Protein AF-A0A2V9QIX6-F1 (afdb_monomer)

Foldseek 3Di:
DDDDDPDDPPDDPDDDDPDDDDDDDDDDDDDDQPPCPQQKFFADLLLHGDPCPDPDRQWIDHPNDIDGPQFWLDDPDPPDDDDPDPVSGVVSRVVSVVSSVVSNVDD

pLDDT: mean 73.87, std 19.23, range [36.22, 95.75]

Nearest PDB structures (foldseek):
  3m4s-assembly2_D  TM=7.366E-01  e=1.145E-01  Entamoeba histolytica HM-1:IMSS
  3mqw-assembly2_F  TM=7.071E-01  e=1.305E-01  Entamoeba histolytica
  3v4d-assembly2_D  TM=7.814E-01  e=1.929E-01  Escherichia coli O6
  1xrg-assembly1_A  TM=7.224E-01  e=3.249E-01  Acetivibrio thermocellus
  6tcd-assembly2_E  TM=7.754E-01  e=4.500E-01  Salmo salar

Radius of gyration: 21.96 Å; Cα contacts (8 Å, |Δi|>4): 95; chains: 1; bounding box: 52×38×58 Å

Solvent-accessible surfa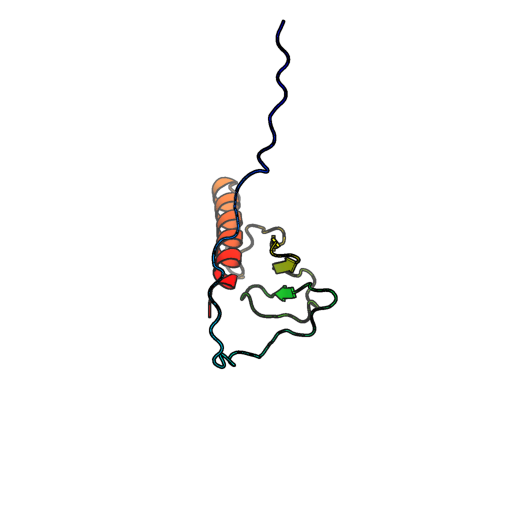ce area (backbone atoms only — not comparable to full-atom values): 7312 Å² total; per-residue (Å²): 134,84,89,82,80,87,72,85,87,83,78,86,85,77,90,83,82,94,73,92,78,91,80,82,84,86,85,79,82,87,88,73,78,71,79,52,68,88,58,42,43,44,20,38,80,70,44,44,74,44,93,60,82,56,98,68,60,44,29,37,40,44,94,92,41,79,47,71,51,93,61,62,58,73,69,95,51,97,82,66,80,77,69,91,46,69,67,61,31,51,49,40,21,52,48,50,51,50,50,50,59,48,23,70,72,63,129

Mean predicted aligned error: 16.0 Å

Secondary structure (DSSP, 8-state):
------------------------------------BTTEEEE-TTSSB----SSS--EEEETTEEEEPPPPS--S-TTPPPP-SHHHHHHHHHHHHHHHHHHTT--

Sequence (107 aa):
MSFTTRRSFASRIVCLFTGMGAASLFSGSAHAATKEQGGVRKLGYDGKPTDGTGFITPLIIHKGVIYIAGQGAHSRSPQEQFPNDVETHTTKVLDNVKDLSRSLNKD

Structure (mmCIF, N/CA/C/O backbone):
data_AF-A0A2V9QIX6-F1
#
_entry.id   AF-A0A2V9QIX6-F1
#
loop_
_atom_site.group_PDB
_atom_site.id
_atom_site.type_symbol
_atom_site.label_atom_id
_atom_site.label_alt_id
_atom_site.label_comp_id
_atom_site.label_asym_id
_atom_site.label_entity_id
_atom_site.label_seq_id
_atom_site.pdbx_PDB_ins_code
_atom_site.Cartn_x
_atom_site.Cartn_y
_atom_site.Cartn_z
_atom_site.occupancy
_atom_site.B_iso_or_equiv
_atom_site.auth_seq_id
_atom_site.auth_comp_id
_atom_site.auth_asym_id
_atom_site.auth_atom_id
_atom_site.pdbx_PDB_model_num
ATOM 1 N N . MET A 1 1 ? 28.599 -12.618 33.927 1.00 36.22 1 MET A N 1
ATOM 2 C CA . MET A 1 1 ? 28.701 -11.585 32.875 1.00 36.22 1 MET A CA 1
ATOM 3 C C . MET A 1 1 ? 27.296 -11.182 32.443 1.00 36.22 1 MET A C 1
ATOM 5 O O . MET A 1 1 ? 26.527 -12.048 32.066 1.00 36.22 1 MET A O 1
ATOM 9 N N . SER A 1 2 ? 26.999 -9.891 32.619 1.00 37.06 2 SER A N 1
ATOM 10 C CA . SER A 1 2 ? 25.913 -9.040 32.094 1.00 37.06 2 SER A CA 1
ATOM 11 C C . SER A 1 2 ? 24.522 -9.624 31.768 1.00 37.06 2 SER A C 1
ATOM 13 O O . SER A 1 2 ? 24.315 -10.259 30.739 1.00 37.06 2 SER A O 1
ATOM 15 N N . PHE A 1 3 ? 23.541 -9.256 32.602 1.00 47.62 3 PHE A N 1
ATOM 16 C CA . PHE A 1 3 ? 22.107 -9.221 32.294 1.00 47.62 3 PHE A CA 1
ATOM 17 C C . PHE A 1 3 ? 21.795 -7.994 31.424 1.00 47.62 3 PHE A C 1
ATOM 19 O O . PHE A 1 3 ? 22.151 -6.879 31.795 1.00 47.62 3 PHE A O 1
ATOM 26 N N . THR A 1 4 ? 21.074 -8.157 30.311 1.00 54.62 4 THR A N 1
ATOM 27 C CA . THR A 1 4 ? 20.450 -7.024 29.601 1.00 54.62 4 THR A CA 1
ATOM 28 C C . THR A 1 4 ? 18.939 -7.211 29.566 1.00 54.62 4 THR A C 1
ATOM 30 O O . THR A 1 4 ? 18.358 -7.740 28.624 1.00 54.62 4 THR A O 1
ATOM 33 N N . THR A 1 5 ? 18.303 -6.747 30.639 1.00 53.59 5 THR A N 1
ATOM 34 C CA . THR A 1 5 ? 16.873 -6.448 30.718 1.00 53.59 5 THR A CA 1
ATOM 35 C C . THR A 1 5 ? 16.589 -5.248 29.814 1.00 53.59 5 THR A C 1
ATOM 37 O O . THR A 1 5 ? 16.963 -4.120 30.144 1.00 53.59 5 THR A O 1
ATOM 40 N N . ARG A 1 6 ? 15.949 -5.456 28.654 1.00 62.59 6 ARG A N 1
ATOM 41 C CA . ARG A 1 6 ? 15.526 -4.343 27.792 1.00 62.59 6 ARG A CA 1
ATOM 42 C C . ARG A 1 6 ? 14.289 -3.685 28.408 1.00 62.59 6 ARG A C 1
ATOM 44 O O . ARG A 1 6 ? 13.189 -4.224 28.425 1.00 62.59 6 ARG A O 1
ATOM 51 N N . ARG A 1 7 ? 14.580 -2.542 29.013 1.00 60.03 7 ARG A N 1
ATOM 52 C CA . ARG A 1 7 ? 13.786 -1.707 29.906 1.00 60.03 7 ARG A CA 1
ATOM 53 C C . ARG A 1 7 ? 12.500 -1.182 29.254 1.00 60.03 7 ARG A C 1
ATOM 55 O O . ARG A 1 7 ? 12.517 -0.694 28.129 1.00 60.03 7 ARG A O 1
ATOM 62 N N . SER A 1 8 ? 11.426 -1.250 30.036 1.00 54.66 8 SER A N 1
ATOM 63 C CA . SER A 1 8 ? 10.126 -0.596 29.869 1.00 54.66 8 SER A CA 1
ATOM 64 C C . SER A 1 8 ? 10.214 0.817 29.266 1.00 54.66 8 SER A C 1
ATOM 66 O O . SER A 1 8 ? 10.893 1.683 29.817 1.00 54.66 8 SER A O 1
ATOM 68 N N . PHE A 1 9 ? 9.488 1.051 28.168 1.00 59.22 9 PHE A N 1
ATOM 69 C CA . PHE A 1 9 ? 9.225 2.376 27.579 1.00 59.22 9 PHE A CA 1
ATOM 70 C C . PHE A 1 9 ? 7.853 2.937 28.003 1.00 59.22 9 PHE A C 1
ATOM 72 O O . PHE A 1 9 ? 7.328 3.859 27.389 1.00 59.22 9 PHE A O 1
ATOM 79 N N . ALA A 1 10 ? 7.256 2.384 29.062 1.00 57.16 10 ALA A N 1
ATOM 80 C CA . ALA A 1 10 ? 6.019 2.880 29.647 1.00 57.16 10 ALA A CA 1
ATOM 81 C C . ALA A 1 10 ? 6.342 3.728 30.879 1.00 57.16 10 ALA A C 1
ATOM 83 O O . ALA A 1 10 ? 6.301 3.250 32.012 1.00 57.16 10 ALA A O 1
ATOM 84 N N . SER A 1 11 ? 6.699 4.994 30.675 1.00 56.69 11 SER A N 1
ATOM 85 C CA . SER A 1 11 ? 6.549 5.987 31.736 1.00 56.69 11 SER A CA 1
ATOM 86 C C . SER A 1 11 ? 6.632 7.402 31.180 1.00 56.69 11 SER A C 1
ATOM 88 O O . SER A 1 11 ? 7.649 7.769 30.599 1.00 56.69 11 SER A O 1
ATOM 90 N N . ARG A 1 12 ? 5.603 8.198 31.505 1.00 60.75 12 ARG A N 1
ATOM 91 C CA . ARG A 1 12 ? 5.552 9.674 31.492 1.00 60.75 12 ARG A CA 1
ATOM 92 C C . ARG A 1 12 ? 4.970 10.346 30.247 1.00 60.75 12 ARG A C 1
ATOM 94 O O . ARG A 1 12 ? 5.654 11.086 29.554 1.00 60.75 12 ARG A O 1
ATOM 101 N N . ILE A 1 13 ? 3.650 10.246 30.104 1.00 61.31 13 ILE A N 1
ATOM 102 C CA . ILE A 1 13 ? 2.855 11.442 29.792 1.00 61.31 13 ILE A CA 1
ATOM 103 C C . ILE A 1 13 ? 1.898 11.638 30.967 1.00 61.31 13 ILE A C 1
ATOM 105 O O . ILE A 1 13 ? 0.913 10.925 31.123 1.00 61.31 13 ILE A O 1
ATOM 109 N N . VAL A 1 14 ? 2.293 12.535 31.868 1.00 58.09 14 VAL A N 1
ATOM 110 C CA . VAL A 1 14 ? 1.517 12.954 33.036 1.00 58.09 14 VAL A CA 1
ATOM 111 C C . VAL A 1 14 ? 0.490 13.985 32.569 1.00 58.09 14 VAL A C 1
ATOM 113 O O . VAL A 1 14 ? 0.855 15.000 31.983 1.00 58.09 14 VAL A O 1
ATOM 116 N N . CYS A 1 15 ? -0.788 13.702 32.830 1.00 56.88 15 CYS A N 1
ATOM 117 C CA . CYS A 1 15 ? -1.904 14.634 32.712 1.00 56.88 15 CYS A CA 1
ATOM 118 C C . CYS A 1 15 ? -1.687 15.870 33.590 1.00 56.88 15 CYS A C 1
ATOM 120 O O . CYS A 1 15 ? -1.656 15.739 34.811 1.00 56.88 15 CYS A O 1
ATOM 122 N N . LEU A 1 16 ? -1.657 17.058 32.986 1.00 58.56 16 LEU A N 1
ATOM 123 C CA . LEU A 1 16 ? -1.901 18.324 33.678 1.00 58.56 16 LEU A CA 1
ATOM 124 C C . LEU A 1 16 ? -2.579 19.314 32.727 1.00 58.56 16 LEU A C 1
ATOM 126 O O . LEU A 1 16 ? -1.890 20.062 32.054 1.00 58.56 16 LEU A O 1
ATOM 130 N N . PHE A 1 17 ? -3.914 19.334 32.711 1.00 60.28 17 PHE A N 1
ATOM 131 C CA . PHE A 1 17 ? -4.702 20.548 32.463 1.00 60.28 17 PHE A CA 1
ATOM 132 C C . PHE A 1 17 ? -6.036 20.425 33.203 1.00 60.28 17 PHE A C 1
ATOM 134 O O . PHE A 1 17 ? -7.069 20.071 32.641 1.00 60.28 17 PHE A O 1
ATOM 141 N N . THR A 1 18 ? -6.002 20.698 34.505 1.00 57.03 18 THR A N 1
ATOM 142 C CA . THR A 1 18 ? -7.200 21.035 35.275 1.00 57.03 18 THR A CA 1
ATOM 143 C C . THR A 1 18 ? -7.530 22.492 34.956 1.00 57.03 18 THR A C 1
ATOM 145 O O . THR A 1 18 ? -6.929 23.409 35.508 1.00 57.03 18 THR A O 1
ATOM 148 N N . GLY A 1 19 ? -8.439 22.705 34.007 1.00 53.62 19 GLY A N 1
ATOM 149 C CA . GLY A 1 19 ? -8.922 24.023 33.601 1.00 53.62 19 GLY A CA 1
ATOM 150 C C . GLY A 1 19 ? -10.389 23.924 33.210 1.00 53.62 19 GLY A C 1
ATOM 151 O O . GLY A 1 19 ? -10.726 23.539 32.098 1.00 53.62 19 GLY A O 1
ATOM 152 N N . MET A 1 20 ? -11.253 24.202 34.176 1.00 51.81 20 MET A N 1
ATOM 153 C CA . MET A 1 20 ? -12.708 24.148 34.087 1.00 51.81 20 MET A CA 1
ATOM 154 C C . MET A 1 20 ? -13.224 25.337 33.258 1.00 51.81 20 MET A C 1
ATOM 156 O O . MET A 1 20 ? -12.936 26.482 33.595 1.00 51.81 20 MET A O 1
ATOM 160 N N . GLY A 1 21 ? -13.990 25.077 32.196 1.00 48.19 21 GLY A N 1
ATOM 161 C CA . GLY A 1 21 ? -14.652 26.110 31.394 1.00 48.19 21 GLY A CA 1
ATOM 162 C C . GLY A 1 21 ? -15.588 25.501 30.351 1.00 48.19 21 GLY A C 1
ATOM 163 O O . GLY A 1 21 ? -15.141 24.983 29.334 1.00 48.19 21 GLY A O 1
ATOM 164 N N . ALA A 1 22 ? -16.890 25.523 30.627 1.00 51.16 22 ALA A N 1
ATOM 165 C CA . ALA A 1 22 ? -17.943 25.063 29.729 1.00 51.16 22 ALA A CA 1
ATOM 166 C C . ALA A 1 22 ? -18.232 26.108 28.638 1.00 51.16 22 ALA A C 1
ATOM 168 O O . ALA A 1 22 ? -18.494 27.253 28.991 1.00 51.16 22 ALA A O 1
ATOM 169 N N . ALA A 1 23 ? -18.260 25.712 27.359 1.00 47.41 23 ALA A N 1
ATOM 170 C CA . ALA A 1 23 ? -19.173 26.257 26.343 1.00 47.41 23 ALA A CA 1
ATOM 171 C C . ALA A 1 23 ? -19.041 25.535 24.984 1.00 47.41 23 ALA A C 1
ATOM 173 O O . ALA A 1 23 ? -17.995 25.537 24.348 1.00 47.41 23 ALA A O 1
ATOM 174 N N . SER A 1 24 ? -20.175 24.970 24.566 1.00 46.25 24 SER A N 1
ATOM 175 C CA . SER A 1 24 ? -20.730 24.942 23.205 1.00 46.25 24 SER A CA 1
ATOM 176 C C . SER A 1 24 ? -19.930 24.388 22.011 1.00 46.25 24 SER A C 1
ATOM 178 O O . SER A 1 24 ? -19.069 25.047 21.443 1.00 46.25 24 SER A O 1
ATOM 180 N N . LEU A 1 25 ? -20.446 23.254 21.518 1.00 49.09 25 LEU A N 1
ATOM 181 C CA . LEU A 1 25 ? -20.897 23.046 20.134 1.00 49.09 25 LEU A CA 1
ATOM 182 C C . LEU A 1 25 ? -19.868 23.240 19.006 1.00 49.09 25 LEU A C 1
ATOM 184 O O . LEU A 1 25 ? -19.863 24.257 18.322 1.00 49.09 25 LEU A O 1
ATOM 188 N N . PHE A 1 26 ? -19.183 22.150 18.660 1.00 47.34 26 PHE A N 1
ATOM 189 C CA . PHE A 1 26 ? -18.921 21.840 17.253 1.00 47.34 26 PHE A CA 1
ATOM 190 C C . PHE A 1 26 ? -19.718 20.594 16.868 1.00 47.34 26 PHE A C 1
ATOM 192 O O . PHE A 1 26 ? -19.267 19.456 16.956 1.00 47.34 26 PHE A O 1
ATOM 199 N N . SER A 1 27 ? -20.971 20.852 16.501 1.00 46.31 27 SER A N 1
ATOM 200 C CA . SER A 1 27 ? -21.780 19.981 15.658 1.00 46.31 27 SER A CA 1
ATOM 201 C C . SER A 1 27 ? -21.382 20.251 14.203 1.00 46.31 27 SER A C 1
ATOM 203 O O . SER A 1 27 ? -21.607 21.356 13.716 1.00 46.31 27 SER A O 1
ATOM 205 N N . GLY A 1 28 ? -20.842 19.242 13.518 1.00 40.31 28 GLY A N 1
ATOM 206 C CA . GLY A 1 28 ? -20.613 19.227 12.067 1.00 40.31 28 GLY A CA 1
ATOM 207 C C . GLY A 1 28 ? -19.263 18.578 11.737 1.00 40.31 28 GLY A C 1
ATOM 208 O O . GLY A 1 28 ? -18.237 19.140 12.078 1.00 40.31 28 GLY A O 1
ATOM 209 N N . SER A 1 29 ? -19.162 17.396 11.131 1.00 39.38 29 SER A N 1
ATOM 210 C CA . SER A 1 29 ? -20.059 16.751 10.178 1.00 39.38 29 SER A CA 1
ATOM 211 C C . SER A 1 29 ? -20.406 15.312 10.589 1.00 39.38 29 SER A C 1
ATOM 213 O O . SER A 1 29 ? -19.558 14.437 10.742 1.00 39.38 29 SER A O 1
ATOM 215 N N . ALA A 1 30 ? -21.700 15.035 10.720 1.00 46.84 30 ALA A N 1
ATOM 216 C CA . ALA A 1 30 ? -22.198 13.727 10.327 1.00 46.84 30 ALA A CA 1
ATOM 217 C C . ALA A 1 30 ? -22.374 13.792 8.807 1.00 46.84 30 ALA A C 1
ATOM 219 O O . ALA A 1 30 ? -22.960 14.760 8.334 1.00 46.84 30 ALA A O 1
ATOM 220 N N . HIS A 1 31 ? -21.872 12.814 8.051 1.00 39.09 31 HIS A N 1
ATOM 221 C CA . HIS A 1 31 ? -22.720 11.851 7.334 1.00 39.09 31 HIS A CA 1
ATOM 222 C C . HIS A 1 31 ? -21.902 11.053 6.303 1.00 39.09 31 HIS A C 1
ATOM 224 O O . HIS A 1 31 ? -21.618 11.549 5.221 1.00 39.09 31 HIS A O 1
ATOM 230 N N . ALA A 1 32 ? -21.534 9.818 6.663 1.00 39.00 32 ALA A N 1
ATOM 231 C CA . ALA A 1 32 ? -21.548 8.616 5.807 1.00 39.00 32 ALA A CA 1
ATOM 232 C C . ALA A 1 32 ? -20.735 7.480 6.461 1.00 39.00 32 ALA A C 1
ATOM 234 O O . ALA A 1 32 ? -19.890 6.851 5.833 1.00 39.00 32 ALA A O 1
ATOM 235 N N . ALA A 1 33 ? -20.963 7.189 7.744 1.00 46.28 33 ALA A N 1
ATOM 236 C CA . ALA A 1 33 ? -20.529 5.908 8.292 1.00 46.28 33 ALA A CA 1
ATOM 237 C C . ALA A 1 33 ? -21.633 4.894 7.975 1.00 46.28 33 ALA A C 1
ATOM 239 O O . ALA A 1 33 ? -22.571 4.712 8.752 1.00 46.28 33 ALA A O 1
ATOM 240 N N . THR A 1 34 ? -21.568 4.290 6.786 1.00 47.44 34 THR A N 1
ATOM 241 C CA . THR A 1 34 ? -22.304 3.059 6.475 1.00 47.44 34 THR A CA 1
ATOM 242 C C . THR A 1 34 ? -22.105 2.113 7.654 1.00 47.44 34 THR A C 1
ATOM 244 O O . THR A 1 34 ? -20.960 1.774 7.940 1.00 47.44 34 THR A O 1
ATOM 247 N N . LYS A 1 35 ? -23.196 1.800 8.375 1.00 48.47 35 LYS A N 1
ATOM 248 C CA . LYS A 1 35 ? -23.256 1.021 9.628 1.00 48.47 35 LYS A CA 1
ATOM 249 C C . LYS A 1 35 ? -21.971 0.227 9.896 1.00 48.47 35 LYS A C 1
ATOM 251 O O . LYS A 1 35 ? -21.797 -0.864 9.359 1.00 48.47 35 LYS A O 1
ATOM 256 N N . GLU A 1 36 ? -21.085 0.784 10.722 1.00 55.81 36 GLU A N 1
ATOM 257 C CA . GLU A 1 36 ? -19.863 0.106 11.148 1.00 55.81 36 GLU A CA 1
ATOM 258 C C . GLU A 1 36 ? -20.241 -1.152 11.930 1.00 55.81 36 GLU A C 1
ATOM 260 O O . GLU A 1 36 ? -20.656 -1.096 13.089 1.00 55.81 36 GLU A O 1
ATOM 265 N N . GLN A 1 37 ? -20.116 -2.313 11.298 1.00 60.97 37 GLN A N 1
ATOM 266 C CA . GLN A 1 37 ? -20.322 -3.583 11.972 1.00 60.97 37 GLN A CA 1
ATOM 267 C C . GLN A 1 37 ? -19.097 -3.836 12.862 1.00 60.97 37 GLN A C 1
ATOM 269 O O . GLN A 1 37 ? -18.035 -4.231 12.387 1.00 60.97 37 GLN A O 1
ATOM 274 N N . GLY A 1 38 ? -19.219 -3.525 14.155 1.00 74.25 38 GLY A N 1
ATOM 275 C CA . GLY A 1 38 ? -18.160 -3.758 15.145 1.00 74.25 38 GLY A CA 1
ATOM 276 C C . GLY A 1 38 ? -16.938 -2.838 15.030 1.00 74.25 38 GLY A C 1
ATOM 277 O O . GLY A 1 38 ? -15.844 -3.252 15.401 1.00 74.25 38 GLY A O 1
ATOM 278 N N . GLY A 1 39 ? -17.096 -1.612 14.514 1.00 83.94 39 GLY A N 1
ATOM 279 C CA . GLY A 1 39 ? -15.985 -0.657 14.368 1.00 83.94 39 GLY A CA 1
ATOM 280 C C . GLY A 1 39 ? -15.062 -0.940 13.176 1.00 83.94 39 GLY A C 1
ATOM 281 O O . GLY A 1 39 ? -13.929 -0.456 13.134 1.00 83.94 39 GLY A O 1
ATOM 282 N N . VAL A 1 40 ? -15.522 -1.763 12.229 1.00 90.94 40 VAL A N 1
ATOM 283 C CA . VAL A 1 40 ? -14.834 -2.046 10.967 1.00 90.94 40 VAL A CA 1
ATOM 284 C C . VAL A 1 40 ? -15.418 -1.154 9.876 1.00 90.94 40 VAL A C 1
ATOM 286 O O . VAL A 1 40 ? -16.593 -1.278 9.528 1.00 90.94 40 VAL A O 1
ATOM 289 N N . ARG A 1 41 ? -14.585 -0.290 9.294 1.00 92.06 41 ARG A N 1
ATOM 290 C CA . ARG A 1 41 ? -14.931 0.512 8.115 1.00 92.06 41 ARG A CA 1
ATOM 291 C C . ARG A 1 41 ? -14.320 -0.103 6.870 1.00 92.06 41 ARG A C 1
ATOM 293 O O . ARG A 1 41 ? -13.099 -0.200 6.775 1.00 92.06 41 ARG A O 1
ATOM 300 N N . LYS A 1 42 ? -15.157 -0.465 5.903 1.00 92.81 42 LYS A N 1
ATOM 301 C CA . LYS A 1 42 ? -14.727 -0.920 4.577 1.00 92.81 42 LYS A CA 1
ATOM 302 C C . LYS A 1 42 ? -14.775 0.248 3.606 1.00 92.81 42 LYS A C 1
ATOM 304 O O . LYS A 1 42 ? -15.801 0.922 3.516 1.00 92.81 42 LYS A O 1
ATOM 309 N N . LEU A 1 43 ? -13.683 0.479 2.888 1.00 93.12 43 LEU A N 1
ATOM 310 C CA . LEU A 1 43 ? -13.578 1.554 1.907 1.00 93.12 43 LEU A CA 1
ATOM 311 C C . LEU A 1 43 ? -13.215 0.984 0.531 1.00 93.12 43 LEU A C 1
ATOM 313 O O . LEU A 1 43 ? -12.542 -0.044 0.432 1.00 93.12 43 LEU A O 1
ATOM 317 N N . GLY A 1 44 ? -13.699 1.644 -0.518 1.00 92.50 44 GLY A N 1
ATOM 318 C CA . GLY A 1 44 ? -13.347 1.386 -1.908 1.00 92.50 44 GLY A CA 1
ATOM 319 C C . GLY A 1 44 ? -11.972 1.951 -2.273 1.00 92.50 44 GLY A C 1
ATOM 320 O O . GLY A 1 44 ? -11.284 2.561 -1.456 1.00 92.50 44 GLY A O 1
ATOM 321 N N . TYR A 1 45 ? -11.560 1.756 -3.528 1.00 90.44 45 TYR A N 1
ATOM 322 C CA . TYR A 1 45 ? -10.275 2.251 -4.047 1.00 90.44 45 TYR A CA 1
ATOM 323 C C . TYR A 1 45 ? -10.181 3.783 -4.104 1.00 90.44 45 TYR A C 1
ATOM 325 O O . TYR A 1 45 ? -9.093 4.327 -4.270 1.00 90.44 45 TYR A O 1
ATOM 333 N N . ASP A 1 46 ? -11.313 4.472 -4.004 1.00 91.12 46 ASP A N 1
ATOM 334 C CA . ASP A 1 46 ? -11.428 5.925 -3.925 1.00 91.12 46 ASP A CA 1
ATOM 335 C C . ASP A 1 46 ? -11.369 6.450 -2.481 1.00 91.12 46 ASP A C 1
ATOM 337 O O . ASP A 1 46 ? -11.434 7.656 -2.277 1.00 91.12 46 ASP A O 1
ATOM 341 N N . GLY A 1 47 ? -11.229 5.565 -1.486 1.00 91.00 47 GLY A N 1
ATOM 342 C CA . GLY A 1 47 ? -11.232 5.920 -0.067 1.00 91.00 47 GLY A CA 1
ATOM 343 C C . GLY A 1 47 ? -12.627 6.129 0.528 1.00 91.00 47 GLY A 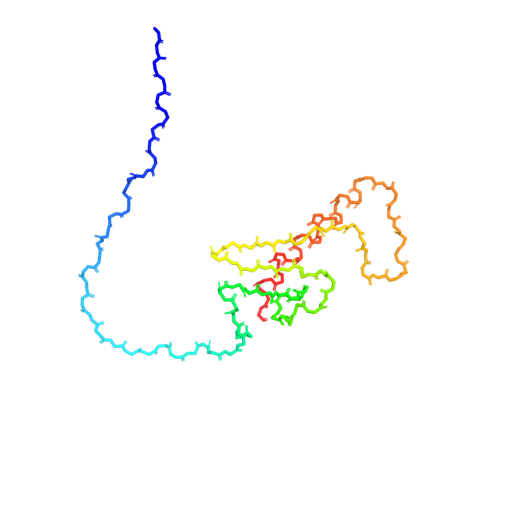C 1
ATOM 344 O O . GLY A 1 47 ? -12.732 6.412 1.722 1.00 91.00 47 GLY A O 1
ATOM 345 N N . LYS A 1 48 ? -13.704 5.947 -0.249 1.00 92.19 48 LYS A N 1
ATOM 346 C CA . LYS A 1 48 ? -15.083 6.148 0.219 1.00 92.19 48 LYS A CA 1
ATOM 347 C C . LYS A 1 48 ? -15.690 4.858 0.770 1.00 92.19 48 LYS A C 1
ATOM 349 O O . LYS A 1 48 ? -15.255 3.771 0.390 1.00 92.19 48 LYS A O 1
ATOM 354 N N . PRO A 1 49 ? -16.694 4.938 1.661 1.00 91.94 49 PRO A N 1
ATOM 355 C CA . PRO A 1 49 ? -17.399 3.762 2.159 1.00 91.94 49 PRO A CA 1
ATOM 356 C C . PRO A 1 49 ? -17.926 2.876 1.028 1.00 91.94 49 PRO A C 1
ATOM 358 O O . PRO A 1 49 ? -18.544 3.361 0.084 1.00 91.94 49 PRO A O 1
ATOM 361 N N . THR A 1 50 ? -17.714 1.570 1.155 1.00 89.69 50 THR A N 1
ATOM 362 C CA . THR A 1 50 ? -18.265 0.554 0.249 1.00 89.69 50 THR A CA 1
ATOM 363 C C . THR A 1 50 ? -19.110 -0.437 1.040 1.00 89.69 50 THR A C 1
ATOM 365 O O . THR A 1 50 ? -18.870 -0.684 2.223 1.00 89.69 50 THR A O 1
ATOM 368 N N . ASP A 1 51 ? -20.100 -1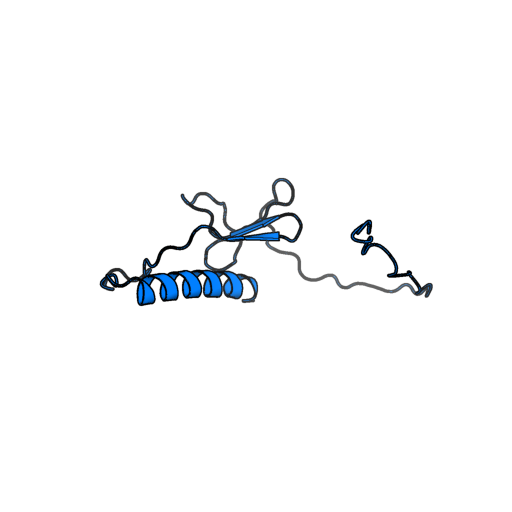.021 0.375 1.00 84.00 51 ASP A N 1
ATOM 369 C CA . ASP A 1 51 ? -20.878 -2.159 0.866 1.00 84.00 51 ASP A CA 1
ATOM 370 C C . ASP A 1 51 ? -20.026 -3.439 1.009 1.00 84.00 51 ASP A C 1
ATOM 372 O O . ASP A 1 51 ? -20.427 -4.385 1.689 1.00 84.00 51 ASP A O 1
ATOM 376 N N . GLY A 1 52 ? -18.821 -3.459 0.425 1.00 77.31 52 GLY A N 1
ATOM 377 C CA . GLY A 1 52 ? -17.881 -4.571 0.522 1.00 77.31 52 GLY A CA 1
ATOM 378 C C . GLY A 1 52 ? -18.358 -5.821 -0.215 1.00 77.31 52 GLY A C 1
ATOM 379 O O . GLY A 1 52 ? -17.942 -6.919 0.146 1.00 77.31 52 GLY A O 1
ATOM 380 N N . THR A 1 53 ? -19.238 -5.657 -1.208 1.00 79.50 53 THR A N 1
ATOM 381 C CA . THR A 1 53 ? -19.754 -6.742 -2.060 1.00 79.50 53 THR A CA 1
ATOM 382 C C . THR A 1 53 ? -18.771 -7.148 -3.160 1.00 79.50 53 THR A C 1
ATOM 384 O O . THR A 1 53 ? -18.900 -8.222 -3.746 1.00 79.50 53 THR A O 1
ATOM 387 N N . GLY A 1 54 ? -17.756 -6.317 -3.422 1.00 75.81 54 GLY A N 1
ATOM 388 C CA . GLY A 1 54 ? -16.653 -6.645 -4.320 1.00 75.81 54 GLY A CA 1
ATOM 389 C C . GLY A 1 54 ? -15.819 -7.831 -3.824 1.00 75.81 54 GLY A C 1
ATOM 390 O O . GLY A 1 54 ? -15.647 -8.028 -2.623 1.00 75.81 54 GLY A O 1
ATOM 391 N N . PHE A 1 55 ? -15.247 -8.589 -4.767 1.00 78.50 55 PHE A N 1
ATOM 392 C CA . PHE A 1 55 ? -14.416 -9.770 -4.482 1.00 78.50 55 PHE A CA 1
ATOM 393 C C . PHE A 1 55 ? -13.250 -9.472 -3.521 1.00 78.50 55 PHE A C 1
ATOM 395 O O . PHE A 1 55 ? -12.898 -10.303 -2.688 1.00 78.50 55 PHE A O 1
ATOM 402 N N . ILE A 1 56 ? -12.670 -8.269 -3.606 1.00 85.25 56 ILE A N 1
ATOM 403 C CA . ILE A 1 56 ? -11.622 -7.782 -2.704 1.00 85.25 56 ILE A CA 1
ATOM 404 C C . ILE A 1 56 ? -12.055 -6.422 -2.157 1.00 85.25 56 ILE A C 1
ATOM 406 O O . ILE A 1 56 ? -12.321 -5.497 -2.922 1.00 85.25 56 ILE A O 1
ATOM 410 N N . THR A 1 57 ? -12.091 -6.285 -0.829 1.00 92.69 57 THR A N 1
ATOM 411 C CA . THR A 1 57 ? -12.214 -4.974 -0.173 1.00 92.69 57 THR A CA 1
ATOM 412 C C . THR A 1 57 ? -10.823 -4.335 -0.110 1.00 92.69 57 THR A C 1
ATOM 414 O O . THR A 1 57 ? -9.952 -4.891 0.559 1.00 92.69 57 THR A O 1
ATOM 417 N N . PRO A 1 58 ? -10.573 -3.202 -0.787 1.00 92.88 58 PRO A N 1
ATOM 418 C CA . PRO A 1 58 ? -9.217 -2.672 -0.927 1.00 92.88 58 PRO A CA 1
ATOM 419 C C . PRO A 1 58 ? -8.669 -2.052 0.360 1.00 92.88 58 PRO A C 1
ATOM 421 O O . PRO A 1 58 ? -7.464 -2.125 0.604 1.00 92.88 58 PRO A O 1
ATOM 424 N N . LEU A 1 59 ? -9.540 -1.458 1.176 1.00 94.44 59 LEU A N 1
ATOM 425 C CA . LEU A 1 59 ? -9.167 -0.733 2.383 1.00 94.44 59 LEU A CA 1
ATOM 426 C C . LEU A 1 59 ? -10.094 -1.110 3.538 1.00 94.44 59 LEU A C 1
ATOM 428 O O . LEU A 1 59 ? -11.320 -1.055 3.416 1.00 94.44 59 LEU A O 1
ATOM 432 N N . ILE A 1 60 ? -9.503 -1.456 4.679 1.00 94.19 60 ILE A N 1
ATOM 433 C CA . ILE A 1 60 ? -10.226 -1.655 5.936 1.00 94.19 60 ILE A CA 1
ATOM 434 C C . ILE A 1 60 ? -9.589 -0.784 7.011 1.00 94.19 60 ILE A C 1
ATOM 436 O O . ILE A 1 60 ? -8.380 -0.838 7.216 1.00 94.19 60 ILE A O 1
ATOM 440 N N . ILE A 1 61 ? -10.403 -0.017 7.732 1.00 93.88 61 ILE A N 1
ATOM 441 C CA . ILE A 1 61 ? -9.975 0.688 8.941 1.00 93.88 61 ILE A CA 1
ATOM 442 C C . ILE A 1 61 ? -10.606 -0.001 10.144 1.00 93.88 61 ILE A C 1
ATOM 444 O O . ILE A 1 61 ? -11.825 -0.166 10.203 1.00 93.88 61 ILE A O 1
ATOM 448 N N . HIS A 1 62 ? -9.777 -0.402 11.105 1.00 93.62 62 HIS A N 1
ATOM 449 C CA . HIS A 1 62 ? -10.232 -1.017 12.349 1.00 93.62 62 HIS A CA 1
ATOM 450 C C . HIS A 1 62 ? -9.252 -0.692 13.480 1.00 93.62 62 HIS A C 1
ATOM 452 O O . HIS A 1 62 ? -8.046 -0.880 13.336 1.00 93.62 62 HIS A O 1
ATOM 458 N N . LYS A 1 63 ? -9.767 -0.185 14.611 1.00 93.00 63 LYS A N 1
ATOM 459 C CA . LYS A 1 63 ? -8.972 0.196 15.801 1.00 93.00 63 LYS A CA 1
ATOM 460 C C . LYS A 1 63 ? -7.792 1.132 15.485 1.00 93.00 63 LYS A C 1
ATOM 462 O O . LYS A 1 63 ? -6.700 0.967 16.018 1.00 93.00 63 LYS A O 1
ATOM 467 N N . GLY A 1 64 ? -8.008 2.105 14.597 1.00 90.38 64 GLY A N 1
ATOM 468 C CA . GLY A 1 64 ? -6.977 3.065 14.183 1.00 90.38 64 GLY A CA 1
ATOM 469 C C . GLY A 1 64 ? -5.904 2.496 13.246 1.00 90.38 64 GLY A C 1
ATOM 470 O O . GLY A 1 64 ? -4.975 3.214 12.894 1.00 90.38 64 GLY A O 1
ATOM 471 N N . VAL A 1 65 ? -6.027 1.234 12.822 1.00 94.38 65 VAL A N 1
ATOM 472 C CA . VAL A 1 65 ? -5.123 0.587 11.864 1.00 94.38 65 VAL A CA 1
ATOM 473 C C . VAL A 1 65 ? -5.773 0.559 10.486 1.00 94.38 65 VAL A C 1
ATOM 475 O O . VAL A 1 65 ? -6.955 0.232 10.357 1.00 94.38 65 VAL A O 1
ATOM 478 N N . ILE A 1 66 ? -4.984 0.883 9.463 1.00 94.81 66 ILE A N 1
ATOM 479 C CA . ILE A 1 66 ? -5.361 0.780 8.053 1.00 94.81 66 ILE A CA 1
ATOM 480 C C . ILE A 1 66 ? -4.786 -0.526 7.504 1.00 94.81 66 ILE A C 1
ATOM 482 O O . ILE A 1 66 ? -3.575 -0.738 7.521 1.00 94.81 66 ILE A O 1
ATOM 486 N N . TYR A 1 67 ? -5.656 -1.383 6.988 1.00 95.44 67 TYR A N 1
ATOM 487 C CA . TYR A 1 67 ? -5.301 -2.596 6.267 1.00 95.44 67 TYR A CA 1
ATOM 488 C C . TYR A 1 67 ? -5.506 -2.350 4.775 1.00 95.44 67 TYR A C 1
ATOM 490 O O . TYR A 1 67 ? -6.607 -2.000 4.344 1.00 95.44 67 TYR A O 1
ATOM 498 N N . ILE A 1 68 ? -4.440 -2.534 3.999 1.00 95.00 68 ILE A N 1
ATOM 499 C CA . ILE A 1 68 ? -4.430 -2.386 2.542 1.00 95.00 68 ILE A CA 1
ATOM 500 C C . ILE A 1 68 ? -4.369 -3.789 1.936 1.00 95.00 68 ILE A C 1
ATOM 502 O O . ILE A 1 68 ? -3.509 -4.586 2.312 1.00 95.00 68 ILE A O 1
ATOM 506 N N . ALA A 1 69 ? -5.279 -4.105 1.014 1.00 93.69 69 ALA A N 1
ATOM 507 C CA . ALA A 1 69 ? -5.248 -5.378 0.297 1.00 93.69 69 ALA A CA 1
ATOM 508 C C . ALA A 1 69 ? -3.971 -5.515 -0.553 1.00 93.69 69 ALA A C 1
ATOM 510 O O . ALA A 1 69 ? -3.395 -4.515 -0.987 1.00 93.69 69 ALA A O 1
ATOM 511 N N . GLY A 1 70 ? -3.552 -6.751 -0.842 1.00 92.25 70 GLY A N 1
ATOM 512 C CA . GLY A 1 70 ? -2.402 -7.006 -1.714 1.00 92.25 70 GLY A CA 1
ATOM 513 C C . GLY A 1 70 ? -2.551 -6.298 -3.065 1.00 92.25 70 GLY A C 1
ATOM 514 O O . GLY A 1 70 ? -3.583 -6.429 -3.722 1.00 92.25 70 GLY A O 1
ATOM 515 N N . GLN A 1 71 ? -1.535 -5.527 -3.458 1.00 91.31 71 GLN A N 1
ATOM 516 C CA . GLN A 1 71 ? -1.505 -4.827 -4.742 1.00 91.31 71 GLN A CA 1
ATOM 517 C C . GLN A 1 71 ? -0.642 -5.605 -5.734 1.00 91.31 71 GLN A C 1
ATOM 519 O O . GLN A 1 71 ? 0.483 -5.981 -5.418 1.00 91.31 71 GLN A O 1
ATOM 524 N N . GLY A 1 72 ? -1.171 -5.835 -6.935 1.00 88.44 72 GLY A N 1
ATOM 525 C CA . GLY A 1 72 ? -0.388 -6.284 -8.086 1.00 88.44 72 GLY A CA 1
ATOM 526 C C . GLY A 1 72 ? -0.002 -5.105 -8.978 1.00 88.44 72 GLY A C 1
ATOM 527 O O . GLY A 1 72 ? -0.521 -4.002 -8.813 1.00 88.44 72 GLY A O 1
ATOM 528 N N . ALA A 1 73 ? 0.855 -5.340 -9.971 1.00 84.69 73 ALA A N 1
ATOM 529 C CA . ALA A 1 73 ? 1.222 -4.331 -10.972 1.00 84.69 73 ALA A CA 1
ATOM 530 C C . ALA A 1 73 ? 0.179 -4.151 -12.098 1.00 84.69 73 ALA A C 1
ATOM 532 O O . ALA A 1 73 ? 0.498 -3.577 -13.140 1.00 84.69 73 ALA A O 1
ATOM 533 N N . HIS A 1 74 ? -1.049 -4.660 -11.915 1.00 75.00 74 HIS A N 1
ATOM 534 C CA . HIS A 1 74 ? -2.120 -4.527 -12.907 1.00 75.00 74 HIS A CA 1
ATOM 535 C C . HIS A 1 74 ? -2.518 -3.076 -13.048 1.00 75.00 74 HIS A C 1
ATOM 537 O O . HIS A 1 74 ? -2.978 -2.456 -12.088 1.00 75.00 74 HIS A O 1
ATOM 543 N N . SER A 1 75 ? -2.324 -2.534 -14.250 1.00 61.22 75 SER A N 1
ATOM 544 C CA . SER A 1 75 ? -2.924 -1.257 -14.571 1.00 61.22 75 SER A CA 1
ATOM 545 C C . SER A 1 75 ? -4.430 -1.450 -14.681 1.00 61.22 75 SER A C 1
ATOM 547 O O . SER A 1 75 ? -4.925 -2.493 -15.100 1.00 61.22 75 SER A O 1
ATOM 549 N N . ARG A 1 76 ? -5.192 -0.427 -14.305 1.00 62.09 76 ARG A N 1
ATOM 550 C CA . ARG A 1 76 ? -6.644 -0.417 -14.536 1.00 62.09 76 ARG A CA 1
ATOM 551 C C . ARG A 1 76 ? -6.989 -0.061 -15.988 1.00 62.09 76 ARG A C 1
ATOM 553 O O . ARG A 1 76 ? -8.162 0.084 -16.315 1.00 62.09 76 ARG A O 1
ATOM 560 N N . SER A 1 77 ? -5.974 0.095 -16.838 1.00 58.44 77 SER A N 1
ATOM 561 C CA . SER A 1 77 ? -6.088 0.508 -18.230 1.00 58.44 77 SER A CA 1
ATOM 562 C C . SER A 1 77 ? -5.964 -0.726 -19.127 1.00 58.44 77 SER A C 1
ATOM 564 O O . SER A 1 77 ? -4.874 -1.284 -19.232 1.00 58.44 77 SER A O 1
ATOM 566 N N . PRO A 1 78 ? -7.031 -1.149 -19.828 1.00 59.25 78 PRO A N 1
ATOM 567 C CA . PRO A 1 78 ? -7.049 -2.405 -20.590 1.00 59.25 78 PRO A CA 1
ATOM 568 C C . PRO A 1 78 ? -6.051 -2.471 -21.762 1.00 59.25 78 PRO A C 1
ATOM 570 O O . PRO A 1 78 ? -5.912 -3.513 -22.391 1.00 59.25 78 PRO A O 1
ATOM 573 N N . GLN A 1 79 ? -5.375 -1.366 -22.074 1.00 62.75 79 GLN A N 1
ATOM 574 C CA . GLN A 1 79 ? -4.445 -1.229 -23.197 1.00 62.75 79 GLN A CA 1
ATOM 575 C C . GLN A 1 79 ? -2.973 -1.275 -22.769 1.00 62.75 79 GLN A C 1
ATOM 577 O O . GLN A 1 79 ? -2.089 -1.225 -23.621 1.00 62.75 79 GLN A O 1
ATOM 582 N N . GLU A 1 80 ? -2.683 -1.331 -21.467 1.00 64.44 80 GLU A N 1
ATOM 583 C CA . GLU A 1 80 ? -1.302 -1.277 -21.001 1.00 64.44 80 GLU A CA 1
ATOM 584 C C . GLU A 1 80 ? -0.679 -2.671 -21.021 1.00 64.44 80 GLU A C 1
ATOM 586 O O . GLU A 1 80 ? -1.127 -3.589 -20.330 1.00 64.44 80 GLU A O 1
ATOM 591 N N . GLN A 1 81 ? 0.376 -2.830 -21.816 1.00 67.62 81 GLN A N 1
ATOM 592 C CA . GLN A 1 81 ? 1.156 -4.054 -21.791 1.00 67.62 81 GLN A CA 1
ATOM 593 C C . GLN A 1 81 ? 1.838 -4.188 -20.431 1.00 67.62 81 GLN A C 1
ATOM 595 O O . GLN A 1 81 ? 2.463 -3.253 -19.924 1.00 67.62 81 GLN A O 1
ATOM 600 N N . PHE A 1 82 ? 1.694 -5.365 -19.830 1.00 68.00 82 PHE A N 1
ATOM 601 C CA . PHE A 1 82 ? 2.321 -5.638 -18.553 1.00 68.00 82 PHE A CA 1
ATOM 602 C C . PHE A 1 82 ? 3.843 -5.614 -18.688 1.00 68.00 82 PHE A C 1
ATOM 604 O O . PHE A 1 82 ? 4.375 -6.306 -19.560 1.00 68.00 82 PHE A O 1
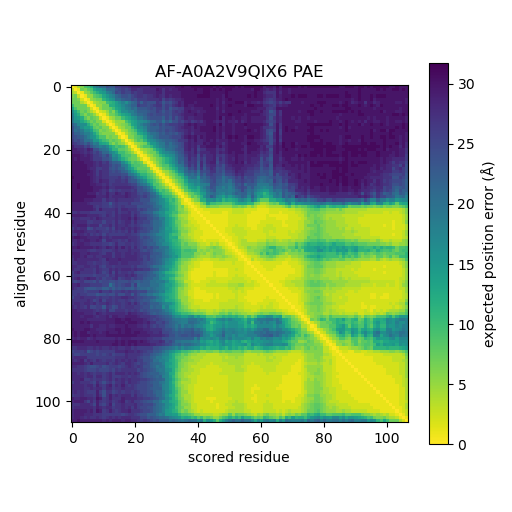ATOM 611 N N . PRO A 1 83 ? 4.550 -4.860 -17.830 1.00 67.44 83 PRO A N 1
ATOM 612 C CA . PRO A 1 83 ? 5.995 -4.960 -17.764 1.00 67.44 83 PRO A CA 1
ATOM 613 C C . PRO A 1 83 ? 6.371 -6.382 -17.345 1.00 67.44 83 PRO A C 1
ATOM 615 O O . PRO A 1 83 ? 5.841 -6.903 -16.360 1.00 67.44 83 PRO A O 1
ATOM 618 N N . ASN A 1 84 ? 7.283 -6.997 -18.096 1.00 79.12 84 ASN A N 1
ATOM 619 C CA . ASN A 1 84 ? 7.835 -8.318 -17.785 1.00 79.12 84 ASN A CA 1
ATOM 620 C C . ASN A 1 84 ? 9.108 -8.231 -16.927 1.00 79.12 84 ASN A C 1
ATOM 622 O O . ASN A 1 84 ? 9.756 -9.247 -16.684 1.00 79.12 84 ASN A O 1
ATOM 626 N N . ASP A 1 85 ? 9.482 -7.034 -16.476 1.00 89.19 85 ASP A N 1
ATOM 627 C CA . ASP A 1 85 ? 10.618 -6.800 -15.595 1.00 89.19 85 ASP A CA 1
ATOM 628 C C . ASP A 1 85 ? 10.174 -6.556 -14.142 1.00 89.19 85 ASP A C 1
ATOM 630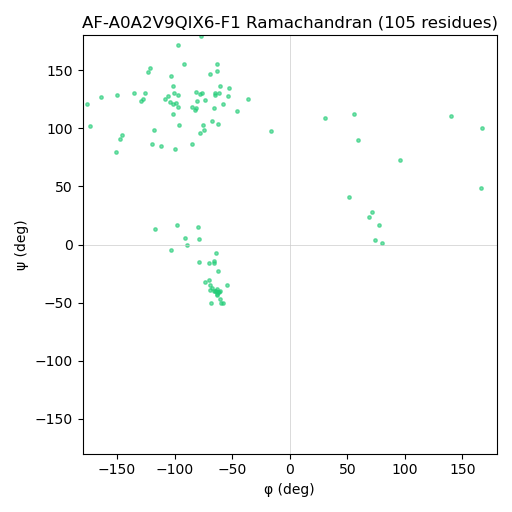 O O . ASP A 1 85 ? 9.127 -5.968 -13.851 1.00 89.19 85 ASP A O 1
ATOM 634 N N . VAL A 1 86 ? 10.994 -7.036 -13.205 1.00 90.50 86 VAL A N 1
ATOM 635 C CA . VAL A 1 86 ? 10.690 -7.002 -11.767 1.00 90.50 86 VAL A CA 1
ATOM 636 C C . VAL A 1 86 ? 10.738 -5.589 -11.188 1.00 90.50 86 VAL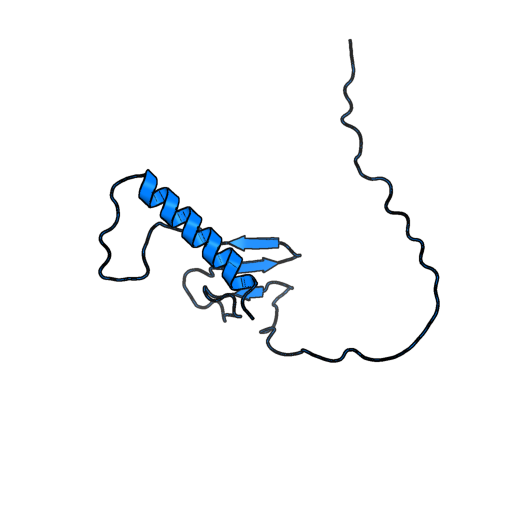 A C 1
ATOM 638 O O . VAL A 1 86 ? 9.995 -5.284 -10.254 1.00 90.50 86 VAL A O 1
ATOM 641 N N . GLU A 1 87 ? 11.582 -4.719 -11.740 1.00 93.38 87 GLU A N 1
ATOM 642 C CA . GLU A 1 87 ? 11.765 -3.354 -11.250 1.00 93.38 87 GLU A CA 1
ATOM 643 C C . GLU A 1 87 ? 10.505 -2.523 -11.501 1.00 93.38 87 GLU A C 1
ATOM 645 O O . GLU A 1 87 ? 9.934 -1.952 -10.566 1.00 93.38 87 GLU A O 1
ATOM 650 N N . THR A 1 88 ? 9.991 -2.539 -12.730 1.00 89.19 88 THR A N 1
ATOM 651 C CA . THR A 1 88 ? 8.749 -1.852 -13.094 1.00 89.19 88 THR A CA 1
ATOM 652 C C . THR A 1 88 ? 7.551 -2.474 -12.385 1.00 89.19 88 THR A C 1
ATOM 654 O O . THR A 1 88 ? 6.688 -1.744 -11.893 1.00 89.19 88 THR A O 1
ATOM 657 N N . HIS A 1 89 ? 7.500 -3.807 -12.259 1.00 89.94 89 HIS A N 1
ATOM 658 C CA . HIS A 1 89 ? 6.439 -4.477 -11.503 1.00 89.94 89 HIS A CA 1
ATOM 659 C C . HIS A 1 89 ? 6.400 -4.000 -10.045 1.00 89.94 89 HIS A C 1
ATOM 661 O O . HIS A 1 89 ? 5.353 -3.595 -9.543 1.00 89.94 89 HIS A O 1
A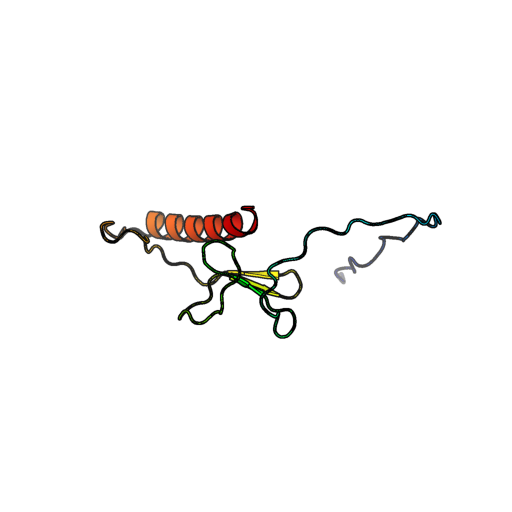TOM 667 N N . THR A 1 90 ? 7.551 -4.008 -9.373 1.00 92.81 90 THR A N 1
ATOM 668 C CA . THR A 1 90 ? 7.664 -3.610 -7.964 1.00 92.81 90 THR A CA 1
ATOM 669 C C . THR A 1 90 ? 7.339 -2.131 -7.783 1.00 92.81 90 THR A C 1
ATOM 671 O O . THR A 1 90 ? 6.629 -1.769 -6.845 1.00 92.81 90 THR A O 1
ATOM 674 N N . THR A 1 91 ? 7.783 -1.283 -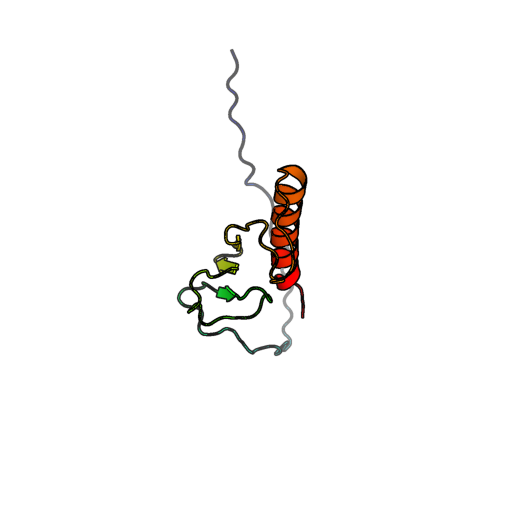8.713 1.00 93.19 91 THR A N 1
ATOM 675 C CA . THR A 1 91 ? 7.477 0.153 -8.710 1.00 93.19 91 THR A CA 1
ATOM 676 C C . THR A 1 91 ? 5.968 0.382 -8.777 1.00 93.19 91 THR A C 1
ATOM 678 O O . THR A 1 91 ? 5.411 1.041 -7.902 1.00 93.19 91 THR A O 1
ATOM 681 N N . LYS A 1 92 ? 5.275 -0.265 -9.723 1.00 90.75 92 LYS A N 1
ATOM 682 C CA . LYS A 1 92 ? 3.812 -0.176 -9.854 1.00 90.75 92 LYS A CA 1
ATOM 683 C C . LYS A 1 92 ? 3.070 -0.680 -8.616 1.00 90.75 92 LYS A C 1
ATOM 685 O O . LYS A 1 92 ? 2.082 -0.078 -8.206 1.00 90.75 92 LYS A O 1
ATOM 690 N N . VAL A 1 93 ? 3.535 -1.768 -7.998 1.00 92.44 93 VAL A N 1
ATOM 691 C CA . VAL A 1 93 ? 2.952 -2.276 -6.744 1.00 92.44 93 VAL A CA 1
ATOM 692 C C . VAL A 1 93 ? 3.052 -1.228 -5.632 1.00 92.44 93 VAL A C 1
ATOM 694 O O . VAL A 1 93 ? 2.058 -0.959 -4.955 1.00 92.44 93 VAL A O 1
ATOM 697 N N . LEU A 1 94 ? 4.223 -0.613 -5.455 1.00 95.75 94 LEU A N 1
ATOM 698 C CA . LEU A 1 94 ? 4.433 0.416 -4.434 1.00 95.75 94 LEU A CA 1
ATOM 699 C C . LEU A 1 94 ? 3.641 1.696 -4.729 1.00 95.75 94 LEU A C 1
ATOM 701 O O . LEU A 1 94 ? 3.077 2.285 -3.804 1.00 95.75 94 LEU A O 1
ATOM 705 N N . ASP A 1 95 ? 3.533 2.092 -5.996 1.00 94.12 95 ASP A N 1
ATOM 706 C CA . ASP A 1 95 ? 2.705 3.225 -6.413 1.00 94.12 95 ASP A CA 1
ATOM 707 C C . ASP A 1 95 ? 1.220 2.971 -6.127 1.00 94.12 95 ASP A C 1
ATOM 709 O O . ASP A 1 95 ? 0.550 3.827 -5.548 1.00 94.12 95 ASP A O 1
ATOM 713 N N . ASN A 1 96 ? 0.718 1.763 -6.394 1.00 92.25 96 ASN A N 1
ATOM 714 C CA . ASN A 1 96 ? -0.656 1.384 -6.061 1.00 92.25 96 ASN A CA 1
ATOM 715 C C . ASN A 1 96 ? -0.928 1.451 -4.547 1.00 92.25 96 ASN A C 1
ATOM 717 O O . ASN A 1 96 ? -1.980 1.936 -4.120 1.00 92.25 96 ASN A O 1
ATOM 721 N N . VAL A 1 97 ? 0.024 1.011 -3.713 1.00 94.62 97 VAL A N 1
ATOM 722 C CA . VAL A 1 97 ? -0.069 1.147 -2.246 1.00 94.62 97 VAL A CA 1
ATOM 723 C C . VAL A 1 97 ? -0.093 2.621 -1.835 1.00 94.62 97 VAL A C 1
ATOM 725 O O . VAL A 1 97 ? -0.896 3.025 -0.990 1.00 94.62 97 VAL A O 1
ATOM 728 N N . LYS A 1 98 ? 0.764 3.444 -2.443 1.00 94.94 98 LYS A N 1
ATOM 729 C CA . LYS A 1 98 ? 0.836 4.884 -2.185 1.00 94.94 98 LYS A CA 1
ATOM 730 C C . LYS A 1 98 ? -0.461 5.596 -2.561 1.00 94.94 98 LYS A C 1
ATOM 732 O O . LYS A 1 98 ? -0.918 6.458 -1.812 1.00 94.94 98 LYS A O 1
ATOM 737 N N . ASP A 1 99 ? -1.070 5.233 -3.680 1.00 93.12 99 ASP A N 1
ATOM 738 C CA . ASP A 1 99 ? -2.314 5.840 -4.142 1.00 93.12 99 ASP A CA 1
ATOM 739 C C . ASP A 1 99 ? -3.504 5.477 -3.256 1.00 93.12 99 ASP A C 1
ATOM 741 O O . ASP A 1 99 ? -4.301 6.356 -2.925 1.00 93.12 99 ASP A O 1
ATOM 745 N N . LEU A 1 100 ? -3.573 4.232 -2.781 1.00 92.69 100 LEU A N 1
ATOM 746 C CA . LEU A 1 100 ? -4.545 3.812 -1.768 1.00 92.69 100 LEU A CA 1
ATOM 747 C C . LEU A 1 100 ? -4.354 4.535 -0.430 1.00 92.69 100 LEU A C 1
ATOM 749 O O . LEU A 1 100 ? -5.320 4.916 0.222 1.00 92.69 100 LEU A O 1
ATOM 753 N N . SER A 1 101 ? -3.109 4.773 -0.019 1.00 93.75 101 SER A N 1
ATOM 754 C CA . SER A 1 101 ? -2.827 5.583 1.172 1.00 93.75 101 SER A CA 1
ATOM 755 C C . SER A 1 101 ? -3.285 7.037 0.990 1.00 93.75 101 SER A C 1
ATOM 757 O O . SER A 1 101 ? -3.882 7.639 1.883 1.00 93.75 101 SER A O 1
ATOM 759 N N . ARG A 1 102 ? -3.078 7.609 -0.200 1.00 94.06 102 ARG A N 1
ATOM 760 C CA . ARG A 1 102 ? -3.522 8.971 -0.529 1.00 94.06 102 ARG A CA 1
ATOM 761 C C . ARG A 1 102 ? -5.035 9.099 -0.625 1.00 94.06 102 ARG A C 1
ATOM 763 O O . ARG A 1 102 ? -5.551 10.146 -0.251 1.00 94.06 102 ARG A O 1
ATOM 770 N N . SER A 1 103 ? -5.743 8.080 -1.115 1.00 91.88 103 SER A N 1
ATOM 771 C CA . SER A 1 103 ? -7.203 8.136 -1.247 1.00 91.88 103 SER A CA 1
ATOM 772 C C . SER A 1 103 ? -7.910 8.294 0.100 1.00 91.88 103 SER A C 1
ATOM 774 O O . SER A 1 103 ? -9.004 8.833 0.144 1.00 91.88 103 SER A O 1
ATOM 776 N N . LEU A 1 104 ? -7.265 7.906 1.204 1.00 89.81 104 LEU A N 1
ATOM 777 C CA . LEU A 1 104 ? -7.772 8.121 2.562 1.00 89.81 104 LEU A CA 1
ATOM 778 C C . LEU A 1 104 ? -7.764 9.589 3.015 1.00 89.81 104 LEU A C 1
ATOM 780 O O . LEU A 1 104 ? -8.399 9.902 4.015 1.00 89.81 104 LEU A O 1
ATOM 784 N N . ASN A 1 105 ? -7.034 10.461 2.314 1.00 85.62 105 ASN A N 1
ATOM 785 C CA . ASN A 1 105 ? -6.860 11.877 2.657 1.00 85.62 105 ASN A CA 1
ATOM 786 C C . ASN A 1 105 ? -7.431 12.816 1.579 1.00 85.62 105 ASN A C 1
ATOM 788 O O . ASN A 1 105 ? -7.076 13.992 1.538 1.00 85.62 105 ASN A O 1
ATOM 792 N N . LYS A 1 106 ? -8.232 12.288 0.646 1.00 71.62 106 LYS A N 1
ATOM 793 C CA . LYS A 1 106 ? -8.912 13.085 -0.378 1.00 71.62 106 LYS A CA 1
ATOM 794 C C . LYS A 1 106 ? -10.328 13.384 0.108 1.00 71.62 106 LYS A C 1
ATOM 796 O O . LYS A 1 106 ? -11.175 12.496 0.056 1.00 71.62 106 LYS A O 1
ATOM 801 N N . ASP A 1 107 ? -10.532 14.611 0.575 1.00 54.22 107 ASP A N 1
ATOM 802 C CA . ASP A 1 107 ? -11.855 15.197 0.816 1.00 54.22 107 ASP A CA 1
ATOM 803 C C . ASP A 1 107 ?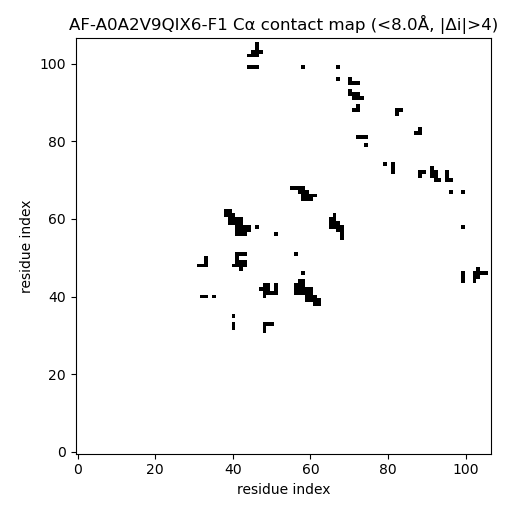 -12.498 15.645 -0.508 1.00 54.22 107 ASP A C 1
ATOM 805 O O . ASP A 1 107 ? -11.798 16.304 -1.317 1.00 54.22 107 ASP A O 1
#